Protein AF-A0A7C5WJP7-F1 (afdb_monomer)

Solvent-accessible surf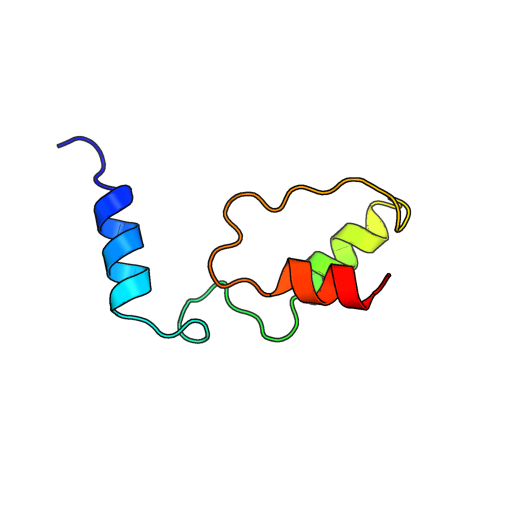ace area (backbone atoms only — not comparable to full-atom values): 4180 Å² total; per-residue (Å²): 128,81,83,59,56,65,63,52,52,52,51,48,66,74,74,42,58,57,79,73,41,92,79,38,39,102,69,52,57,70,62,55,51,53,49,59,74,67,65,64,58,70,87,59,90,82,83,81,83,82,51,78,61,43,50,56,67,60,54,52,61,73,70,79

Structure (mmCIF, N/CA/C/O backbone):
data_AF-A0A7C5WJP7-F1
#
_entry.id   AF-A0A7C5WJP7-F1
#
loop_
_atom_site.group_PDB
_atom_site.id
_atom_site.type_symbol
_atom_site.label_atom_id
_atom_site.label_alt_id
_atom_site.label_comp_id
_atom_site.label_asym_id
_atom_site.label_entity_id
_atom_site.label_seq_id
_atom_site.pdbx_PDB_ins_code
_atom_site.Cartn_x
_atom_site.Cartn_y
_atom_site.Cartn_z
_atom_site.occupancy
_atom_site.B_iso_or_equiv
_atom_site.auth_seq_id
_atom_site.auth_comp_id
_atom_site.auth_asym_id
_atom_site.auth_atom_id
_atom_site.pdbx_PDB_model_num
ATOM 1 N N . MET A 1 1 ? 25.701 11.148 -12.673 1.00 58.09 1 MET A N 1
ATOM 2 C CA . ME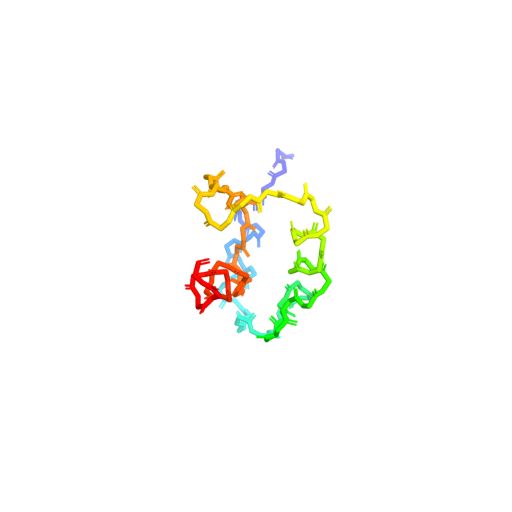T A 1 1 ? 24.305 11.440 -13.054 1.00 58.09 1 MET A CA 1
ATOM 3 C C . MET A 1 1 ? 23.479 11.414 -11.785 1.00 58.09 1 MET A C 1
ATOM 5 O O . MET A 1 1 ? 23.752 10.535 -10.973 1.00 58.09 1 MET A O 1
ATOM 9 N N . PRO A 1 2 ? 22.559 12.365 -11.560 1.00 56.69 2 PRO A N 1
ATOM 10 C CA . PRO A 1 2 ? 21.620 12.223 -10.460 1.00 56.69 2 PRO A CA 1
ATOM 11 C C . PRO A 1 2 ? 20.883 10.896 -10.643 1.00 56.69 2 PRO A C 1
ATOM 13 O O . PRO A 1 2 ? 20.629 10.477 -11.770 1.00 56.69 2 PRO A O 1
ATOM 16 N N . ASP A 1 3 ? 20.647 10.224 -9.528 1.00 73.25 3 ASP A N 1
ATOM 17 C CA . ASP A 1 3 ? 19.946 8.951 -9.423 1.00 73.25 3 ASP A CA 1
ATOM 18 C C . ASP A 1 3 ? 18.646 8.985 -10.258 1.00 73.25 3 ASP A C 1
ATOM 20 O O . ASP A 1 3 ? 17.689 9.669 -9.884 1.00 73.25 3 ASP A O 1
ATOM 24 N N . ASP A 1 4 ? 18.629 8.315 -11.423 1.00 89.56 4 ASP A N 1
ATOM 25 C CA . ASP A 1 4 ? 17.473 8.249 -12.338 1.00 89.56 4 ASP A CA 1
ATOM 26 C C . ASP A 1 4 ? 16.424 7.271 -11.791 1.00 89.56 4 ASP A C 1
ATOM 28 O O . ASP A 1 4 ? 16.106 6.221 -12.357 1.00 89.56 4 ASP A O 1
ATOM 32 N N . ARG A 1 5 ? 15.908 7.610 -10.610 1.00 91.38 5 ARG A N 1
ATOM 33 C CA . ARG A 1 5 ? 14.884 6.829 -9.918 1.00 91.38 5 ARG A CA 1
ATOM 34 C C . ARG A 1 5 ? 13.599 6.769 -10.729 1.00 91.38 5 ARG A C 1
ATOM 36 O O . ARG A 1 5 ? 12.940 5.737 -10.731 1.00 91.38 5 ARG A O 1
ATOM 43 N N . ALA A 1 6 ? 13.265 7.852 -11.432 1.00 92.44 6 ALA A N 1
ATOM 44 C CA . ALA A 1 6 ? 12.093 7.901 -12.296 1.00 92.44 6 ALA A CA 1
ATOM 45 C C . ALA A 1 6 ? 12.191 6.850 -13.413 1.00 92.44 6 ALA A C 1
ATOM 47 O O . ALA A 1 6 ? 11.302 6.008 -13.530 1.00 92.44 6 ALA A O 1
ATOM 48 N N . GLY A 1 7 ? 13.303 6.821 -14.157 1.00 96.31 7 GLY A N 1
ATOM 49 C CA . GLY A 1 7 ? 13.521 5.830 -15.207 1.00 96.31 7 GLY A CA 1
ATOM 50 C C . GLY A 1 7 ? 13.640 4.401 -14.676 1.00 96.31 7 GLY A C 1
ATOM 51 O O . GLY A 1 7 ? 13.191 3.465 -15.336 1.00 96.31 7 GLY A O 1
ATOM 52 N N . HIS A 1 8 ? 14.195 4.200 -13.476 1.00 94.12 8 HIS A N 1
ATOM 53 C CA . HIS A 1 8 ? 14.189 2.884 -12.828 1.00 94.12 8 HIS A CA 1
ATOM 54 C C . HIS A 1 8 ? 12.762 2.369 -12.588 1.00 94.12 8 HIS A C 1
ATOM 56 O O . HIS A 1 8 ? 12.438 1.266 -13.027 1.00 94.12 8 HIS A O 1
ATOM 62 N N . TRP A 1 9 ? 11.910 3.160 -11.930 1.00 94.50 9 TRP A N 1
ATOM 63 C CA . TRP A 1 9 ? 10.540 2.748 -11.614 1.00 94.50 9 TRP A CA 1
ATOM 64 C C . TRP A 1 9 ? 9.680 2.586 -12.861 1.00 94.50 9 TRP A C 1
ATOM 66 O O . TRP A 1 9 ? 8.934 1.614 -12.947 1.00 94.50 9 TRP A O 1
ATOM 76 N N . GLN A 1 10 ? 9.833 3.469 -13.851 1.00 95.44 10 GLN A N 1
ATOM 77 C CA . GLN A 1 10 ? 9.142 3.330 -15.129 1.00 95.44 10 GLN A CA 1
ATOM 78 C C . GLN A 1 10 ? 9.460 1.980 -15.788 1.00 95.44 10 GLN A C 1
ATOM 80 O O . GLN A 1 10 ? 8.542 1.236 -16.116 1.00 95.44 10 GLN A O 1
ATOM 85 N N . ARG A 1 11 ? 10.744 1.598 -15.872 1.00 96.31 11 ARG A N 1
ATOM 86 C CA . ARG A 1 11 ? 11.134 0.286 -16.416 1.00 96.31 11 ARG A CA 1
ATOM 87 C C . ARG A 1 11 ? 10.541 -0.879 -15.631 1.00 96.31 11 ARG A C 1
ATOM 89 O O . ARG A 1 11 ? 10.145 -1.870 -16.233 1.00 96.31 11 ARG A O 1
ATOM 96 N N . VAL A 1 12 ? 10.489 -0.793 -14.302 1.00 95.75 12 VAL A N 1
ATOM 97 C CA . VAL A 1 12 ? 9.889 -1.845 -13.466 1.00 95.75 12 VAL A CA 1
ATOM 98 C C . VAL A 1 12 ? 8.413 -2.038 -13.813 1.00 95.75 12 VAL A C 1
ATOM 100 O O . VAL A 1 12 ? 8.012 -3.172 -14.048 1.00 95.75 12 VAL A O 1
ATOM 103 N N . TYR A 1 13 ? 7.633 -0.957 -13.896 1.00 93.62 13 TYR A N 1
ATOM 104 C CA . TYR A 1 13 ? 6.203 -1.033 -14.219 1.00 93.62 13 TYR A CA 1
ATOM 105 C C . TYR A 1 13 ? 5.917 -1.387 -15.684 1.00 93.62 13 TYR A C 1
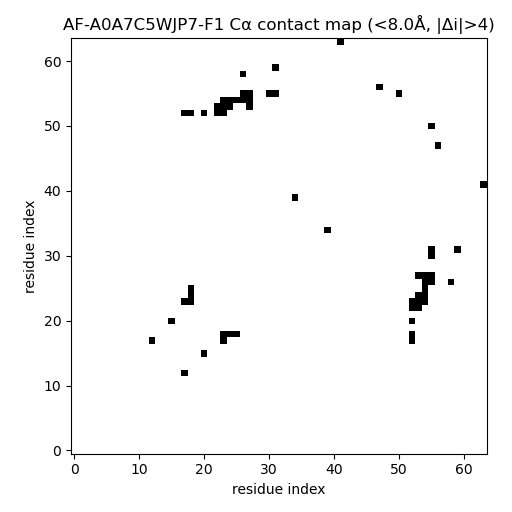ATOM 107 O O . TYR A 1 13 ? 4.862 -1.933 -15.975 1.00 93.62 13 TYR A O 1
ATOM 115 N N . GLU A 1 14 ? 6.841 -1.109 -16.605 1.00 96.38 14 GLU A N 1
ATOM 116 C CA . GLU A 1 14 ? 6.717 -1.519 -18.011 1.00 96.38 14 GLU A CA 1
ATOM 117 C C . GLU A 1 14 ? 7.037 -3.004 -18.235 1.00 96.38 14 GLU A C 1
ATOM 119 O O . GLU A 1 14 ? 6.553 -3.597 -19.195 1.00 96.38 14 GLU A O 1
ATOM 124 N N . THR A 1 15 ? 7.889 -3.601 -17.395 1.00 97.25 15 THR A N 1
ATOM 125 C CA . THR A 1 15 ? 8.478 -4.929 -17.664 1.00 97.25 15 THR A CA 1
AT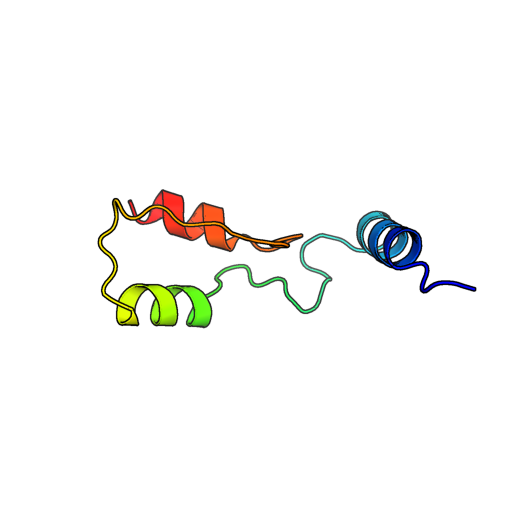OM 126 C C . THR A 1 15 ? 8.003 -6.033 -16.730 1.00 97.25 15 THR A C 1
ATOM 128 O O . THR A 1 15 ? 8.314 -7.199 -16.976 1.00 97.25 15 THR A O 1
ATOM 131 N N . LYS A 1 16 ? 7.292 -5.696 -15.653 1.00 96.38 16 LYS A N 1
ATOM 132 C CA . LYS A 1 16 ? 6.811 -6.662 -14.665 1.00 96.38 16 LYS A CA 1
ATOM 133 C C . LYS A 1 16 ? 5.311 -6.542 -14.483 1.00 96.38 16 LYS A C 1
ATOM 135 O O . LYS A 1 16 ? 4.792 -5.440 -14.321 1.00 96.38 16 LYS A O 1
ATOM 140 N N . ASP A 1 17 ? 4.658 -7.695 -14.410 1.00 95.81 17 ASP A N 1
ATOM 141 C CA . ASP A 1 17 ? 3.284 -7.777 -13.938 1.00 95.81 17 ASP A CA 1
ATOM 142 C C . ASP A 1 17 ? 3.195 -7.345 -12.468 1.00 95.81 17 ASP A C 1
ATOM 144 O O . ASP A 1 17 ? 4.168 -7.415 -11.705 1.00 95.81 17 ASP A O 1
ATOM 148 N N . ALA A 1 18 ? 2.010 -6.887 -12.065 1.00 91.62 18 ALA A N 1
ATOM 149 C CA . ALA A 1 18 ? 1.775 -6.370 -10.720 1.00 91.62 18 ALA A CA 1
ATOM 150 C C . ALA A 1 18 ? 2.067 -7.408 -9.624 1.00 91.62 18 ALA A C 1
ATOM 152 O O . ALA A 1 18 ? 2.482 -7.025 -8.537 1.00 91.62 18 ALA A O 1
ATOM 153 N N . ASP A 1 19 ? 1.903 -8.701 -9.905 1.00 95.25 19 ASP A N 1
ATOM 154 C CA . ASP A 1 19 ? 2.188 -9.803 -8.982 1.00 95.25 19 ASP A CA 1
ATOM 155 C C . ASP A 1 19 ? 3.637 -10.322 -9.041 1.00 95.25 19 ASP A C 1
ATOM 157 O O . ASP A 1 19 ? 4.055 -11.106 -8.188 1.00 95.25 19 ASP A O 1
ATOM 161 N N . ALA A 1 20 ? 4.432 -9.837 -9.999 1.00 96.19 20 ALA A N 1
ATOM 162 C CA . ALA A 1 20 ? 5.822 -10.231 -10.216 1.00 96.19 20 ALA A CA 1
ATOM 163 C C . ALA A 1 20 ? 6.843 -9.314 -9.509 1.00 96.19 20 ALA A C 1
ATOM 165 O O . ALA A 1 20 ? 8.061 -9.520 -9.606 1.00 96.19 20 ALA A O 1
ATOM 166 N N . VAL A 1 21 ? 6.385 -8.282 -8.794 1.00 95.69 21 VAL A N 1
ATOM 167 C CA . VAL A 1 21 ? 7.236 -7.437 -7.943 1.00 95.69 21 VAL A CA 1
ATOM 168 C C . VAL A 1 21 ? 7.279 -7.963 -6.510 1.00 95.69 21 VAL A C 1
ATOM 170 O O . VAL A 1 21 ? 6.294 -8.456 -5.975 1.00 95.69 21 VAL A O 1
ATOM 173 N N . SER A 1 22 ? 8.429 -7.833 -5.845 1.00 92.75 22 SER A N 1
ATOM 174 C CA . SER A 1 22 ? 8.663 -8.472 -4.540 1.00 92.75 22 SER A CA 1
ATOM 175 C C . SER A 1 22 ? 7.829 -7.906 -3.387 1.00 92.75 22 SER A C 1
ATOM 177 O O . SER A 1 22 ? 7.773 -8.518 -2.326 1.00 92.75 22 SER A O 1
ATOM 179 N N . TRP A 1 23 ? 7.232 -6.726 -3.562 1.00 92.88 23 TRP A N 1
ATOM 180 C CA . TRP A 1 23 ? 6.344 -6.094 -2.581 1.00 92.88 23 TRP A CA 1
ATOM 181 C C . TRP A 1 23 ? 4.861 -6.364 -2.856 1.00 92.88 23 TRP A C 1
ATOM 183 O O . TRP A 1 23 ? 4.014 -5.882 -2.106 1.00 92.88 23 TRP A O 1
ATOM 193 N N . TYR A 1 24 ? 4.527 -7.126 -3.902 1.00 96.19 24 TYR A N 1
ATOM 194 C CA . TYR A 1 24 ? 3.160 -7.584 -4.098 1.00 96.19 24 TYR A CA 1
ATOM 195 C C . TYR A 1 24 ? 2.821 -8.692 -3.106 1.00 96.19 24 TYR A C 1
ATOM 197 O O . TYR A 1 24 ? 3.557 -9.664 -2.934 1.00 96.19 24 TYR A O 1
ATOM 205 N N . GLN A 1 25 ? 1.661 -8.559 -2.476 1.00 96.62 25 GLN A N 1
ATOM 206 C CA . GLN A 1 25 ? 1.054 -9.604 -1.671 1.00 96.62 25 GLN A CA 1
ATOM 207 C C . GLN A 1 25 ? -0.443 -9.588 -1.952 1.00 96.62 25 GLN A C 1
ATOM 209 O O . GLN A 1 25 ? -1.108 -8.610 -1.619 1.00 96.62 25 GLN A O 1
ATOM 214 N N . ALA A 1 26 ? -0.987 -10.678 -2.506 1.00 96.75 26 ALA A N 1
ATOM 215 C CA . ALA A 1 26 ? -2.425 -10.794 -2.775 1.00 96.75 26 ALA A CA 1
ATOM 216 C C . ALA A 1 26 ? -3.278 -10.537 -1.517 1.00 96.75 26 ALA A C 1
ATOM 218 O O . ALA A 1 26 ? -4.385 -10.010 -1.602 1.00 96.75 26 ALA A O 1
ATOM 219 N N . HIS A 1 27 ? -2.732 -10.867 -0.342 1.00 97.06 27 HIS A N 1
ATOM 220 C CA . HIS A 1 27 ? -3.272 -10.473 0.952 1.00 97.06 27 HIS A CA 1
ATOM 221 C C . HIS A 1 27 ? -2.137 -9.951 1.863 1.00 97.06 27 HIS A C 1
ATOM 223 O O . HIS A 1 27 ? -1.348 -10.759 2.367 1.00 97.06 27 HIS A O 1
ATOM 229 N N . PRO A 1 28 ? -2.017 -8.625 2.084 1.00 96.81 28 PRO A N 1
ATOM 230 C CA . PRO A 1 28 ? -0.920 -7.996 2.830 1.00 96.81 28 PRO A CA 1
ATOM 231 C C . PRO A 1 28 ? -1.118 -8.120 4.351 1.00 96.81 28 PRO A C 1
ATOM 233 O O . PRO A 1 28 ? -1.235 -7.133 5.079 1.00 96.81 28 PRO A O 1
ATOM 236 N N . ARG A 1 29 ? -1.171 -9.368 4.832 1.00 97.19 29 ARG A N 1
ATOM 237 C CA . ARG 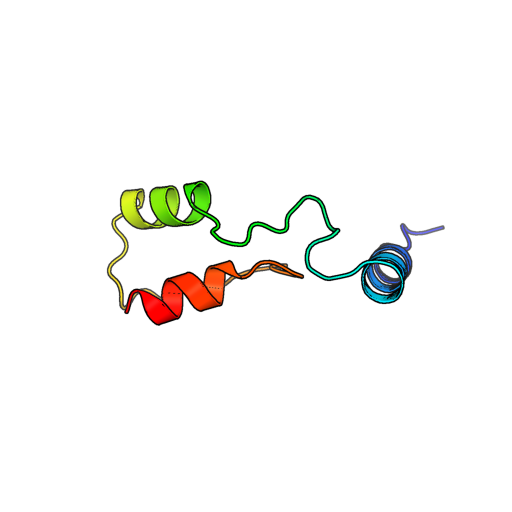A 1 29 ? -1.573 -9.748 6.195 1.00 97.19 29 ARG A CA 1
ATOM 238 C C . ARG A 1 29 ? -0.836 -8.975 7.289 1.00 97.19 29 ARG A C 1
ATOM 240 O O . ARG A 1 29 ? -1.481 -8.434 8.176 1.00 97.19 29 ARG A O 1
ATOM 247 N N . LEU A 1 30 ? 0.495 -8.897 7.219 1.00 96.75 30 LEU A N 1
ATOM 248 C CA . LEU A 1 30 ? 1.286 -8.233 8.260 1.00 96.75 30 LEU A CA 1
ATOM 249 C C . LEU A 1 30 ? 0.965 -6.734 8.351 1.00 96.75 30 LEU A C 1
ATOM 251 O O . LEU A 1 30 ? 0.816 -6.206 9.446 1.00 96.75 30 LEU A O 1
ATOM 255 N N . SER A 1 31 ? 0.818 -6.049 7.215 1.00 96.12 31 SER A N 1
ATOM 256 C CA . SER A 1 31 ? 0.454 -4.628 7.195 1.00 96.12 31 SER A CA 1
ATOM 257 C C . SER A 1 31 ? -0.934 -4.395 7.793 1.00 96.12 31 SER A C 1
ATOM 259 O O . SER A 1 31 ? -1.109 -3.473 8.584 1.00 96.12 31 SER A O 1
ATOM 261 N N . LEU A 1 32 ? -1.903 -5.256 7.464 1.00 96.62 32 LEU A N 1
ATOM 262 C CA . LEU A 1 32 ? -3.253 -5.208 8.036 1.00 96.62 32 LEU A CA 1
ATOM 263 C C . LEU A 1 32 ? -3.230 -5.432 9.556 1.00 96.62 32 LEU A C 1
ATOM 265 O O . LEU A 1 32 ? -3.846 -4.666 10.294 1.00 96.62 32 LEU A O 1
ATOM 269 N N . GLU A 1 33 ? -2.478 -6.431 10.028 1.00 97.31 33 GLU A N 1
ATOM 270 C CA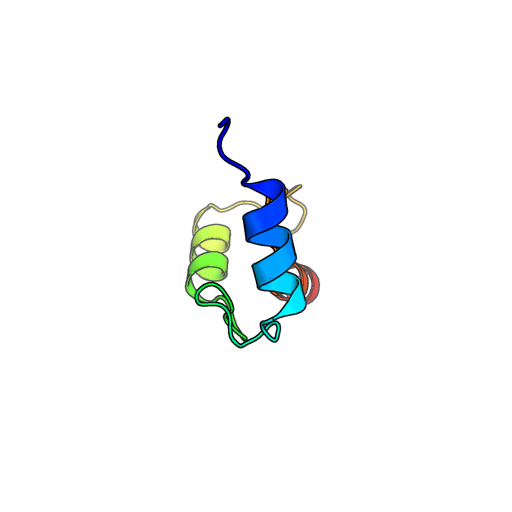 . GLU A 1 33 ? -2.285 -6.708 11.457 1.00 97.31 33 GLU A CA 1
ATOM 271 C C . GLU A 1 33 ? -1.659 -5.506 12.183 1.00 97.31 33 GLU A C 1
ATOM 273 O O . GLU A 1 33 ? -2.137 -5.109 13.241 1.00 97.31 33 GLU A O 1
ATOM 278 N N . LEU A 1 34 ? -0.627 -4.880 11.608 1.00 97.50 34 LEU A N 1
ATOM 279 C CA . LEU A 1 34 ? 0.024 -3.708 12.201 1.00 97.50 34 LEU A CA 1
ATOM 280 C C . LEU A 1 34 ? -0.906 -2.489 12.274 1.00 97.50 34 LEU A C 1
ATOM 282 O O . LEU A 1 34 ? -0.874 -1.759 13.265 1.00 97.50 34 LEU A O 1
ATOM 286 N N . ILE A 1 35 ? -1.747 -2.269 11.259 1.00 96.19 35 ILE A N 1
ATOM 287 C CA . ILE A 1 35 ? -2.746 -1.191 11.272 1.00 96.19 35 ILE A CA 1
ATOM 288 C C . ILE A 1 35 ? -3.792 -1.450 12.358 1.00 96.19 35 ILE A C 1
ATOM 290 O O . ILE A 1 35 ? -4.103 -0.539 13.121 1.00 96.19 35 ILE A O 1
ATOM 294 N N . GLU A 1 36 ? -4.289 -2.678 12.484 1.00 94.88 36 GLU A N 1
ATOM 295 C CA . GLU A 1 36 ? -5.238 -3.033 13.544 1.00 94.88 36 GLU A CA 1
ATOM 296 C C . GLU A 1 36 ? -4.613 -2.846 14.940 1.00 94.88 36 GLU A C 1
ATOM 298 O O . GLU A 1 36 ? -5.210 -2.220 15.815 1.00 94.88 36 GLU A O 1
ATOM 303 N N . LEU A 1 37 ? -3.361 -3.283 15.128 1.00 97.56 37 LEU A N 1
ATOM 304 C CA . LEU A 1 37 ? -2.611 -3.111 16.379 1.00 97.56 37 LEU A CA 1
ATOM 305 C C . LEU A 1 37 ? -2.323 -1.645 16.725 1.00 97.56 37 LEU A C 1
ATOM 307 O O . LEU A 1 37 ? -2.131 -1.326 17.898 1.00 97.56 37 LEU A O 1
ATOM 311 N N . SER A 1 38 ? -2.309 -0.745 15.739 1.00 96.56 38 SER A N 1
ATOM 312 C CA . SER A 1 38 ? -2.162 0.692 15.995 1.00 96.56 38 SER A CA 1
ATOM 313 C C . SER A 1 38 ? -3.363 1.296 16.738 1.00 96.56 38 SER A C 1
ATOM 315 O O . SER A 1 38 ? -3.257 2.393 17.285 1.00 96.56 38 SER A O 1
ATOM 317 N N . GLY A 1 39 ? -4.504 0.595 16.768 1.00 95.88 39 GLY A N 1
ATOM 318 C CA . GLY A 1 39 ? -5.717 1.018 17.467 1.00 95.88 39 GLY A CA 1
ATOM 319 C C . GLY A 1 39 ? -6.450 2.190 16.810 1.00 95.88 39 GLY A C 1
ATOM 320 O O . GLY A 1 39 ? -7.391 2.729 17.397 1.00 95.88 39 GLY A O 1
ATOM 321 N N . VAL A 1 40 ? -6.048 2.607 15.604 1.00 94.75 40 VAL A N 1
ATOM 322 C CA . VAL A 1 40 ? -6.789 3.621 14.848 1.00 94.75 40 VAL A CA 1
ATOM 323 C C . VAL A 1 40 ? -8.151 3.060 14.445 1.00 94.75 40 VAL A C 1
ATOM 325 O O . VAL A 1 40 ? -8.268 1.950 13.931 1.00 94.75 40 VAL A O 1
ATOM 328 N N . GLY A 1 41 ? -9.213 3.825 14.698 1.00 93.50 41 GLY A N 1
ATOM 329 C CA . GLY A 1 41 ? -10.556 3.406 14.308 1.00 93.50 41 GLY A CA 1
ATOM 330 C C . GLY A 1 41 ? -10.697 3.317 12.787 1.00 93.50 41 GLY A C 1
ATOM 331 O O . GLY A 1 41 ? -10.020 4.025 12.049 1.00 93.50 41 GLY A O 1
ATOM 332 N N . LYS A 1 42 ? -11.660 2.526 12.313 1.00 93.06 42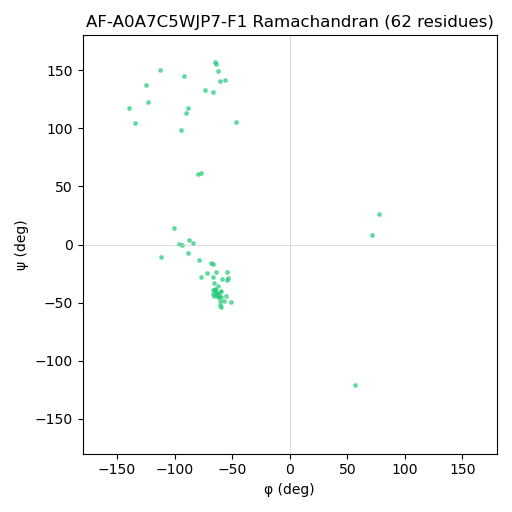 LYS A 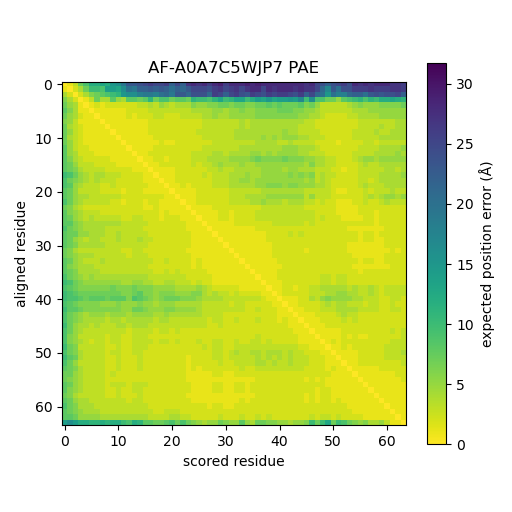N 1
ATOM 333 C CA . LYS A 1 42 ? -11.962 2.338 10.882 1.00 93.06 42 LYS A CA 1
ATOM 334 C C . LYS A 1 42 ? -12.229 3.627 10.084 1.00 93.06 42 LYS A C 1
ATOM 336 O O . LYS A 1 42 ? -11.998 3.698 8.889 1.00 93.06 42 LYS A O 1
ATOM 341 N N . ARG A 1 43 ? -12.650 4.701 10.762 1.00 93.56 43 ARG A N 1
ATOM 342 C CA . ARG A 1 43 ? -12.860 6.036 10.162 1.00 93.56 43 ARG A CA 1
ATOM 343 C C . ARG A 1 43 ? -11.609 6.920 10.142 1.00 93.56 43 ARG A C 1
ATOM 345 O O . ARG A 1 43 ? -11.702 8.100 9.797 1.00 93.56 43 ARG A O 1
ATOM 352 N N . ALA A 1 44 ? -10.466 6.403 10.583 1.00 95.25 44 ALA A N 1
ATOM 353 C CA . ALA A 1 44 ? -9.214 7.137 10.553 1.00 95.25 44 ALA A CA 1
ATOM 354 C C . ALA A 1 44 ? -8.818 7.466 9.109 1.00 95.25 44 ALA A C 1
ATOM 356 O O . ALA A 1 44 ? -9.118 6.746 8.161 1.00 95.25 44 ALA A O 1
ATOM 357 N N . ARG A 1 45 ? -8.131 8.594 8.943 1.00 94.81 45 ARG A N 1
ATOM 358 C CA . ARG A 1 45 ? -7.616 9.037 7.647 1.00 94.81 45 ARG A CA 1
ATOM 359 C C . ARG A 1 45 ? -6.225 8.432 7.465 1.00 94.81 45 ARG A C 1
ATOM 361 O O . ARG A 1 45 ? -5.336 8.746 8.251 1.00 94.81 45 ARG A O 1
ATOM 368 N N . LEU A 1 46 ? -6.049 7.584 6.454 1.00 93.19 46 LEU A N 1
ATOM 369 C CA . LEU A 1 46 ? -4.772 6.947 6.119 1.00 93.19 46 LEU A CA 1
ATOM 370 C C . LEU A 1 46 ? -4.246 7.473 4.775 1.00 93.19 46 LEU A C 1
ATOM 372 O O . LEU A 1 46 ? -5.025 7.856 3.902 1.00 93.19 46 LEU A O 1
ATOM 376 N N . ILE A 1 47 ? -2.922 7.491 4.619 1.00 95.12 47 ILE A N 1
ATOM 377 C CA . ILE A 1 47 ? -2.230 7.791 3.360 1.00 95.12 47 ILE A CA 1
ATOM 378 C C . ILE A 1 47 ? -1.330 6.596 3.041 1.00 95.12 47 ILE A C 1
ATOM 380 O O . ILE A 1 47 ? -0.465 6.262 3.847 1.00 95.12 47 ILE A O 1
ATOM 384 N N . ASP A 1 48 ? -1.517 5.987 1.871 1.00 94.69 48 ASP A N 1
ATOM 385 C CA . ASP A 1 48 ? -0.597 4.985 1.324 1.00 94.69 48 ASP A CA 1
ATOM 386 C C . ASP A 1 48 ? 0.403 5.676 0.385 1.00 94.69 48 ASP A C 1
ATOM 388 O O . ASP A 1 48 ? 0.094 6.027 -0.756 1.00 94.69 48 ASP A O 1
ATOM 392 N N . ALA A 1 49 ? 1.595 5.961 0.905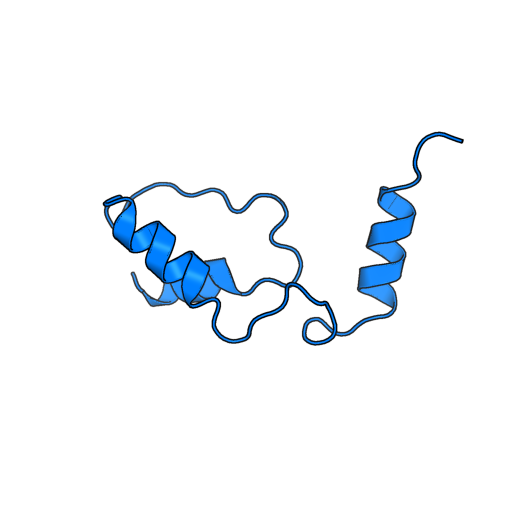 1.00 95.88 49 ALA A N 1
ATOM 393 C CA . ALA A 1 49 ? 2.640 6.646 0.162 1.00 95.88 49 ALA A CA 1
ATOM 394 C C . ALA A 1 49 ? 3.523 5.630 -0.571 1.00 95.88 49 ALA A C 1
ATOM 396 O O . ALA A 1 49 ? 4.280 4.888 0.050 1.00 95.88 49 ALA A O 1
ATOM 397 N N . GLY A 1 50 ? 3.474 5.646 -1.905 1.00 93.38 50 GLY A N 1
ATOM 398 C CA . GLY A 1 50 ? 4.285 4.744 -2.725 1.00 93.38 50 GLY A CA 1
ATOM 399 C C . GLY A 1 50 ? 3.752 3.311 -2.791 1.00 93.38 50 GLY A C 1
ATOM 400 O O . GLY A 1 50 ? 4.539 2.404 -3.044 1.00 93.38 50 GLY A O 1
ATOM 401 N N . GLY A 1 51 ? 2.441 3.108 -2.609 1.00 93.56 51 GLY A N 1
ATOM 402 C CA . GLY A 1 51 ? 1.811 1.781 -2.616 1.00 93.56 51 GLY A CA 1
ATOM 403 C C . GLY A 1 51 ? 2.099 0.945 -3.869 1.00 93.56 51 GLY A C 1
ATOM 404 O O . GLY A 1 51 ? 2.194 -0.278 -3.789 1.00 93.56 51 GLY A O 1
ATOM 405 N N . GLY A 1 52 ? 2.329 1.579 -5.021 1.00 94.19 52 GLY A N 1
ATOM 406 C CA . GLY A 1 52 ? 2.745 0.881 -6.236 1.00 94.19 52 GLY A CA 1
ATOM 407 C C . GLY A 1 52 ? 1.760 -0.217 -6.641 1.00 94.19 52 GLY A C 1
ATOM 408 O O . GLY A 1 52 ? 0.588 0.063 -6.855 1.00 94.19 52 GLY A O 1
ATOM 409 N N . ALA A 1 53 ? 2.239 -1.461 -6.727 1.00 95.75 53 ALA A N 1
ATOM 410 C CA . ALA A 1 53 ? 1.422 -2.645 -7.021 1.00 95.75 53 ALA A CA 1
ATOM 411 C C . ALA A 1 53 ? 0.716 -3.258 -5.788 1.00 95.75 53 ALA A C 1
ATOM 413 O O . ALA A 1 53 ? 0.069 -4.296 -5.902 1.00 95.75 53 ALA A O 1
ATOM 414 N N . SER A 1 54 ? 0.870 -2.674 -4.596 1.00 96.00 54 SER A N 1
ATOM 415 C CA . SER A 1 54 ? 0.196 -3.131 -3.377 1.00 96.00 54 SER A CA 1
ATOM 416 C C . SER A 1 54 ? -1.325 -3.056 -3.516 1.00 96.00 54 SER A C 1
ATOM 418 O O . SER A 1 54 ? -1.861 -2.074 -4.018 1.00 96.00 54 SER A O 1
ATOM 420 N N . VAL A 1 55 ? -2.018 -4.062 -2.979 1.00 97.19 55 VAL A N 1
ATOM 421 C CA . VAL A 1 55 ? -3.489 -4.094 -2.857 1.00 97.19 55 VAL A CA 1
ATOM 422 C C . VAL A 1 55 ? -3.966 -3.734 -1.442 1.00 97.19 55 VAL A C 1
ATOM 424 O O . VAL A 1 55 ? -5.113 -3.974 -1.079 1.00 97.19 55 VAL A O 1
ATOM 427 N N . LEU A 1 56 ? -3.091 -3.176 -0.594 1.00 97.00 56 LEU A N 1
ATOM 428 C CA . LEU A 1 56 ? -3.406 -2.852 0.805 1.00 97.00 56 LEU A CA 1
ATOM 429 C C . LEU A 1 56 ? -4.630 -1.941 0.944 1.00 97.00 56 LEU A C 1
ATOM 431 O O . LEU A 1 56 ? -5.486 -2.210 1.784 1.00 97.00 56 LEU A O 1
ATOM 435 N N . VAL A 1 57 ? -4.725 -0.893 0.121 1.00 96.00 57 VAL A N 1
ATOM 436 C CA . VAL A 1 57 ? -5.865 0.036 0.147 1.00 96.00 57 VAL A CA 1
ATOM 437 C C . VAL A 1 57 ? -7.174 -0.689 -0.158 1.00 96.00 57 VAL A C 1
ATOM 439 O O . VAL A 1 57 ? -8.159 -0.454 0.537 1.00 96.00 57 VAL A O 1
ATOM 442 N N . ASP A 1 58 ? -7.177 -1.618 -1.115 1.00 96.25 58 ASP A N 1
ATOM 443 C CA . ASP A 1 58 ? -8.372 -2.396 -1.457 1.00 96.25 58 ASP A CA 1
ATOM 444 C C . ASP A 1 58 ? -8.833 -3.259 -0.275 1.00 96.25 58 ASP A C 1
ATOM 446 O O . ASP A 1 58 ? -10.019 -3.281 0.057 1.00 96.25 58 ASP A O 1
ATOM 450 N N . HIS A 1 59 ? -7.894 -3.913 0.422 1.00 97.06 59 HIS A N 1
ATOM 451 C CA . HIS A 1 59 ? -8.204 -4.690 1.631 1.00 97.06 59 HIS A CA 1
ATOM 452 C C . HIS A 1 59 ? -8.717 -3.807 2.774 1.00 97.06 59 HIS A C 1
ATOM 454 O O . HIS A 1 59 ? -9.645 -4.206 3.476 1.00 97.06 59 HIS A O 1
ATOM 460 N N . LEU A 1 60 ? -8.155 -2.609 2.962 1.00 95.75 60 LEU A N 1
ATOM 461 C CA . LEU A 1 60 ? -8.617 -1.666 3.986 1.00 95.75 60 LEU A CA 1
ATOM 462 C C . LEU A 1 60 ? -10.028 -1.147 3.686 1.00 95.75 60 LEU A C 1
ATOM 464 O O . LEU A 1 60 ? -10.857 -1.107 4.589 1.00 95.75 60 LEU A O 1
ATOM 468 N N . LEU A 1 61 ? -10.325 -0.809 2.427 1.00 95.25 61 LEU A N 1
ATOM 469 C CA . LEU A 1 61 ? -11.663 -0.385 2.004 1.00 95.25 61 LEU A CA 1
ATOM 470 C C . LEU A 1 61 ? -12.695 -1.508 2.155 1.00 95.25 61 LEU A C 1
ATOM 472 O O . LEU A 1 61 ? -13.818 -1.256 2.584 1.00 95.25 61 LEU A O 1
ATOM 476 N N . ALA A 1 62 ? -12.318 -2.749 1.839 1.00 95.75 62 ALA A N 1
ATOM 477 C CA . ALA A 1 62 ? -13.183 -3.912 2.020 1.00 95.75 62 ALA A CA 1
ATOM 478 C C . ALA A 1 62 ? -13.463 -4.226 3.503 1.00 95.75 62 ALA A C 1
ATOM 480 O O . ALA A 1 62 ? -14.512 -4.787 3.820 1.00 95.75 62 ALA A O 1
ATOM 481 N N . ALA A 1 63 ? -12.547 -3.866 4.408 1.00 91.94 63 ALA A N 1
ATOM 482 C CA . ALA A 1 63 ? -12.687 -4.078 5.848 1.00 91.94 63 ALA A CA 1
ATOM 483 C C . ALA A 1 63 ? -13.606 -3.056 6.552 1.00 91.94 63 ALA A C 1
ATOM 485 O O . ALA A 1 63 ? -14.016 -3.319 7.688 1.00 91.94 63 ALA A O 1
ATOM 486 N N . GLY A 1 64 ? -13.956 -1.951 5.875 1.00 84.88 64 GLY A N 1
ATOM 487 C CA . GLY A 1 64 ? -14.864 -0.904 6.362 1.00 84.88 64 GLY A CA 1
ATOM 488 C C . GLY A 1 64 ? -14.167 0.199 7.135 1.00 84.88 64 GLY A C 1
ATOM 489 O O . GLY A 1 64 ? -13.458 -0.138 8.106 1.00 84.88 64 GLY A O 1
#

Sequence (64 aa):
MPDDRAGHWQRVYETKDADAVSWYQAHPRLSLELIELSGVGKRARLIDAGGGASVLVDHLLAAG

Secondary structure (DSSP, 8-state):
----HHHHHHHHHHHS-TTSSTT--SS-HHHHHHHHHTT--TT-----TT-TT--HHHHHHHH-

Radius of gyration: 14.61 Å; Cα contacts (8 Å, |Δi|>4): 30; chains: 1; bounding box: 39×23×36 Å

Mean predicted aligned error: 3.8 Å

Foldseek 3Di:
DPDPVVVVVVCCVVPDDLCRDPPEDPDPVVVVVVVVVVVDDLPDDDDDDPCRSYCVVVVSVVVD

pLDDT: mean 93.55, std 7.35, range [56.69, 97.56]